Protein AF-A0A2N2HVJ1-F1 (afdb_monomer)

pLDDT: mean 75.65, std 15.2, range [42.88, 93.31]

Secondary structure (DSSP, 8-state):
--HHHHHHHHHHTSS------PPP---TT--HHHHHHHHHHHHHHHHHHHHHH--SPPPSSHHHHHHHHHHHHHHHHHHHHHHHHHHHHTT--

Radius of gyration: 17.85 Å; Cα contacts (8 Å, |Δi|>4): 51; chains: 1; bounding box: 31×42×45 Å

Foldseek 3Di:
DDPVVVVVVVVVVPPPCPPLDADQWDAPPDDPVNSVVQLVVLLVVLVVQLVVQLPDDFDPDPVSVVVSVVSSVVSSVVSNVSSVVSVVVVVID

Solvent-accessible surface area (backbone atoms only — not comparable to full-atom values): 5491 Å² total; per-residue (Å²): 136,69,73,70,65,58,56,59,60,58,58,67,72,70,78,75,76,80,71,81,77,72,82,90,66,49,42,92,93,60,50,73,66,54,53,51,51,54,51,48,54,30,48,53,52,19,50,51,52,27,52,65,65,57,81,66,82,72,50,90,52,75,70,33,46,54,52,42,50,52,53,53,47,53,32,46,52,55,20,42,51,47,28,51,50,53,38,40,78,74,60,30,89

Structure (mmC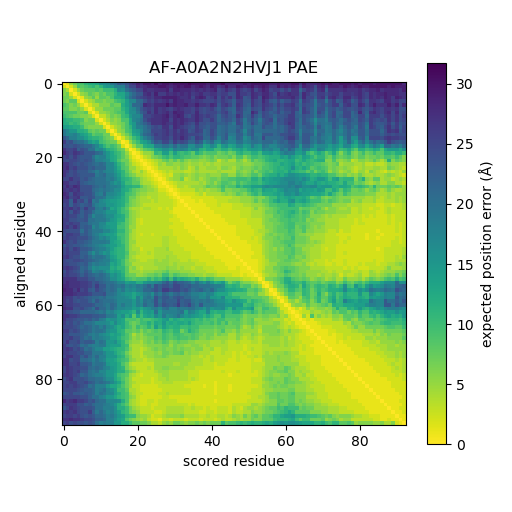IF, N/CA/C/O backbone):
data_AF-A0A2N2HVJ1-F1
#
_entry.id   AF-A0A2N2HVJ1-F1
#
loop_
_atom_site.group_PDB
_atom_site.id
_atom_site.type_symbol
_atom_site.label_atom_id
_atom_site.label_alt_id
_atom_site.label_comp_id
_atom_site.label_asym_id
_atom_site.label_entity_id
_atom_site.label_seq_id
_atom_site.pdbx_PDB_ins_code
_atom_site.Cartn_x
_atom_site.Cartn_y
_atom_site.Cartn_z
_atom_site.occupancy
_atom_site.B_iso_or_equiv
_atom_site.auth_seq_id
_atom_site.auth_comp_id
_atom_site.auth_asym_id
_atom_site.auth_atom_id
_atom_site.pdbx_PDB_model_num
ATOM 1 N N . MET A 1 1 ? 6.157 36.413 -28.128 1.00 48.50 1 MET A N 1
ATOM 2 C CA . MET A 1 1 ? 5.989 35.353 -27.106 1.00 48.50 1 MET A CA 1
ATOM 3 C C . MET A 1 1 ? 4.792 34.499 -27.505 1.00 48.50 1 MET A C 1
ATOM 5 O O . MET A 1 1 ? 3.655 34.926 -27.354 1.00 48.50 1 MET A O 1
ATOM 9 N N . ASN A 1 2 ? 5.057 33.361 -28.152 1.00 42.88 2 ASN A N 1
ATOM 10 C CA . ASN A 1 2 ? 4.054 32.540 -28.835 1.00 42.88 2 ASN A CA 1
ATOM 11 C C . ASN A 1 2 ? 3.212 31.731 -27.839 1.00 42.88 2 ASN A C 1
ATOM 13 O O . ASN A 1 2 ? 3.726 30.830 -27.180 1.00 42.88 2 ASN A O 1
ATOM 17 N N . LYS A 1 3 ? 1.900 32.007 -27.792 1.00 52.50 3 LYS A N 1
ATOM 18 C CA . LYS A 1 3 ? 0.897 31.286 -26.977 1.00 52.5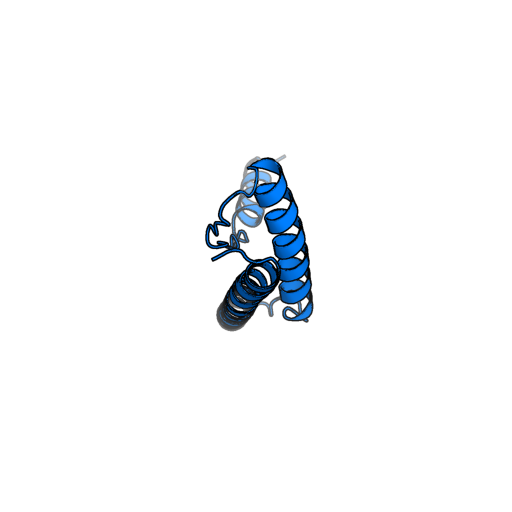0 3 LYS A CA 1
ATOM 19 C C . LYS A 1 3 ? 0.865 29.766 -27.236 1.00 52.50 3 LYS A C 1
ATOM 21 O O . LYS A 1 3 ? 0.446 29.009 -26.370 1.00 52.50 3 LYS A O 1
ATOM 26 N N . ILE A 1 4 ? 1.363 29.322 -28.391 1.00 57.09 4 ILE A N 1
ATOM 27 C CA . ILE A 1 4 ? 1.422 27.910 -28.804 1.00 57.09 4 ILE A CA 1
ATOM 28 C C . ILE A 1 4 ? 2.416 27.102 -27.945 1.00 57.09 4 ILE A C 1
ATOM 30 O O . ILE A 1 4 ? 2.156 25.942 -27.642 1.00 57.09 4 ILE A O 1
ATOM 34 N N . GLY A 1 5 ? 3.515 27.715 -27.484 1.00 47.47 5 GLY A N 1
ATOM 35 C CA . GLY A 1 5 ? 4.529 27.016 -26.680 1.00 47.47 5 GLY A CA 1
ATOM 36 C C . GLY A 1 5 ? 4.058 26.663 -25.265 1.00 47.47 5 GLY A C 1
ATOM 37 O O . GLY A 1 5 ? 4.433 25.625 -24.733 1.00 47.47 5 GLY A O 1
ATOM 38 N N . ILE A 1 6 ? 3.187 27.487 -24.673 1.00 58.06 6 ILE A N 1
ATOM 39 C CA . ILE A 1 6 ? 2.648 27.263 -23.320 1.00 58.06 6 ILE A CA 1
ATOM 40 C C . ILE A 1 6 ? 1.608 26.132 -23.329 1.00 58.06 6 ILE A C 1
ATOM 42 O O . ILE A 1 6 ? 1.562 25.334 -22.396 1.00 58.06 6 ILE A O 1
ATOM 46 N N . LEU A 1 7 ? 0.822 26.011 -24.407 1.00 49.97 7 LEU A N 1
ATOM 47 C CA . LEU A 1 7 ? -0.221 24.988 -24.520 1.00 49.97 7 LEU A CA 1
ATOM 48 C C . LEU A 1 7 ? 0.354 23.558 -24.545 1.00 49.97 7 LEU A C 1
ATOM 50 O O . LEU A 1 7 ? -0.234 22.647 -23.969 1.00 49.97 7 LEU A O 1
ATOM 54 N N . ILE A 1 8 ? 1.523 23.373 -25.168 1.00 55.03 8 ILE A N 1
ATOM 55 C CA . ILE A 1 8 ? 2.198 22.067 -25.263 1.00 55.03 8 ILE A CA 1
ATOM 56 C C . ILE A 1 8 ? 2.808 21.660 -23.912 1.00 55.03 8 ILE A C 1
ATOM 58 O O . ILE A 1 8 ? 2.739 20.493 -23.533 1.00 55.03 8 ILE A O 1
ATOM 62 N N . ILE A 1 9 ? 3.346 22.618 -23.147 1.00 55.06 9 ILE A N 1
ATOM 63 C CA . ILE A 1 9 ? 3.903 22.358 -21.809 1.00 55.06 9 ILE A CA 1
ATOM 64 C C . ILE A 1 9 ? 2.789 21.973 -20.820 1.00 55.06 9 ILE A C 1
ATOM 66 O O . ILE A 1 9 ? 2.982 21.085 -19.992 1.00 55.06 9 ILE A O 1
ATOM 70 N N . MET A 1 10 ? 1.605 22.583 -20.932 1.00 52.28 10 MET A N 1
ATOM 71 C CA . MET A 1 10 ? 0.472 22.292 -20.045 1.00 52.28 10 MET A CA 1
ATOM 72 C C . MET A 1 10 ? -0.124 20.890 -20.267 1.00 52.28 10 MET A C 1
ATOM 74 O O . MET A 1 10 ? -0.543 20.253 -19.303 1.00 52.28 10 MET A O 1
ATOM 78 N N . LEU A 1 11 ? -0.109 20.381 -21.507 1.00 47.06 11 LEU A N 1
ATOM 79 C CA . LEU A 1 11 ? -0.639 19.051 -21.841 1.00 47.06 11 LEU A CA 1
ATOM 80 C C . LEU A 1 11 ? 0.220 17.896 -21.287 1.00 47.06 11 LEU A C 1
ATOM 82 O O . LEU A 1 11 ? -0.301 16.820 -21.006 1.00 47.06 11 LEU A O 1
ATOM 86 N N . LEU A 1 12 ? 1.528 18.111 -21.105 1.00 46.41 12 LEU A N 1
ATOM 87 C CA . LEU A 1 12 ? 2.461 17.091 -20.599 1.00 46.41 12 LEU A CA 1
ATOM 88 C C . LEU A 1 12 ? 2.311 16.817 -19.093 1.00 46.41 12 LEU A C 1
ATOM 90 O O . LEU A 1 12 ? 2.689 15.746 -18.623 1.00 46.41 12 LEU A O 1
ATOM 94 N N . LEU A 1 13 ? 1.725 17.749 -18.336 1.00 48.91 13 LEU A N 1
ATOM 95 C CA . LEU A 1 13 ? 1.456 17.586 -16.901 1.00 48.91 13 LEU A CA 1
ATOM 96 C C . LEU A 1 13 ? 0.201 16.750 -16.609 1.00 48.91 13 LEU A C 1
ATOM 98 O O . LEU A 1 13 ? 0.004 16.320 -15.475 1.00 48.91 13 LEU A O 1
ATOM 102 N N . THR A 1 14 ? -0.657 16.501 -17.604 1.00 47.25 14 THR A N 1
ATOM 103 C CA . THR A 1 14 ? -1.964 15.857 -17.385 1.00 47.25 14 THR A CA 1
ATOM 104 C C . THR A 1 14 ? -1.932 14.327 -17.511 1.00 47.25 14 THR A C 1
ATOM 106 O O . THR A 1 14 ? -2.903 13.662 -17.162 1.00 47.25 14 THR A O 1
ATOM 109 N N . SER A 1 15 ? -0.827 13.734 -17.974 1.00 43.62 15 SER A N 1
ATOM 110 C CA . SER A 1 15 ? -0.769 12.315 -18.371 1.00 43.62 15 SER A CA 1
ATOM 111 C C . SER A 1 15 ? -0.114 11.344 -17.375 1.00 43.62 15 SER A C 1
ATOM 113 O O .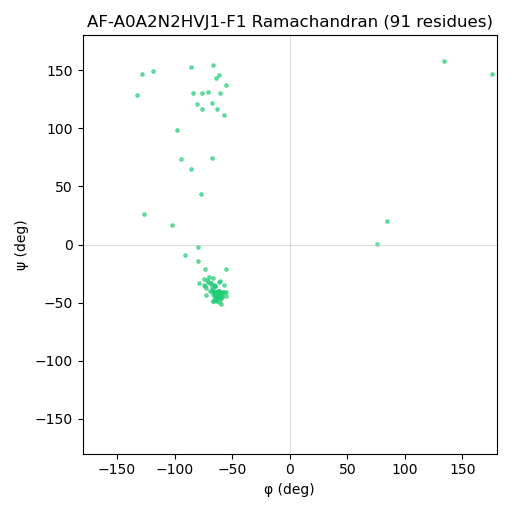 SER A 1 15 ? 0.197 10.220 -17.760 1.00 43.62 15 SER A O 1
ATOM 115 N N . CYS A 1 16 ? 0.057 11.706 -16.100 1.00 47.00 16 CYS A N 1
ATOM 116 C CA . CYS A 1 16 ? 0.698 10.816 -15.113 1.00 47.00 16 CYS A CA 1
ATOM 117 C C . CYS A 1 16 ? -0.116 10.576 -13.840 1.00 47.00 16 CYS A C 1
ATOM 119 O O . CYS A 1 16 ? 0.458 10.266 -12.800 1.00 47.00 16 CYS A O 1
ATOM 121 N N . ASN A 1 17 ? -1.443 10.681 -13.889 1.00 45.94 17 ASN A N 1
ATOM 122 C CA . ASN A 1 17 ? -2.253 10.299 -12.738 1.00 45.94 17 ASN A CA 1
ATOM 123 C C . ASN A 1 17 ? -2.723 8.848 -12.870 1.00 45.94 17 ASN A C 1
ATOM 125 O O . ASN A 1 17 ? -3.889 8.560 -13.133 1.00 45.94 17 ASN A O 1
ATOM 129 N N . SER A 1 18 ? -1.786 7.916 -12.671 1.00 52.19 18 SER A N 1
ATOM 130 C CA . SER A 1 18 ? -2.126 6.561 -12.228 1.00 52.19 18 SER A CA 1
ATOM 131 C C . SER A 1 18 ? -2.657 6.670 -10.798 1.00 52.19 18 SER A C 1
ATOM 133 O O . SER A 1 18 ? -1.933 6.396 -9.837 1.00 52.19 18 SER A O 1
ATOM 135 N N . TYR A 1 19 ? -3.890 7.167 -10.663 1.00 57.06 19 TYR A N 1
ATOM 136 C CA . TYR A 1 19 ? -4.573 7.315 -9.386 1.00 57.06 19 TYR A CA 1
ATOM 137 C C . TYR A 1 19 ? -4.632 5.942 -8.716 1.00 57.06 19 TYR A C 1
ATOM 139 O O . TYR A 1 19 ? -5.305 5.028 -9.195 1.00 57.06 19 TYR A O 1
ATOM 147 N N . MET A 1 20 ? -3.895 5.788 -7.614 1.00 64.62 20 MET A N 1
ATOM 148 C CA . MET A 1 20 ? -4.006 4.601 -6.771 1.00 64.62 20 MET A CA 1
ATOM 149 C C . MET A 1 20 ? -5.422 4.569 -6.210 1.00 64.62 20 MET A C 1
ATOM 151 O O . MET A 1 20 ? -5.848 5.489 -5.506 1.00 64.62 20 MET A O 1
ATOM 155 N N . THR A 1 21 ? -6.163 3.533 -6.584 1.00 72.50 21 THR A N 1
ATOM 156 C CA . THR A 1 21 ? -7.546 3.343 -6.160 1.00 72.50 21 THR A CA 1
ATOM 157 C C . THR A 1 21 ? -7.534 2.374 -4.993 1.00 72.50 21 THR A C 1
ATOM 159 O O . THR A 1 21 ? -7.437 1.167 -5.175 1.00 72.50 21 THR A O 1
ATOM 162 N N . TYR A 1 22 ? -7.592 2.927 -3.787 1.00 76.69 22 TYR A N 1
ATOM 163 C CA . TYR A 1 22 ? -7.621 2.136 -2.565 1.00 76.69 22 TYR A CA 1
ATOM 164 C C . TYR A 1 22 ? -9.059 1.699 -2.262 1.00 76.69 22 TYR A C 1
ATOM 166 O O . TYR A 1 22 ? -9.945 2.564 -2.258 1.00 76.69 22 TYR A O 1
ATOM 174 N N . PRO A 1 23 ? -9.310 0.409 -1.986 1.00 78.50 23 PRO A N 1
ATOM 175 C CA . PRO A 1 23 ? -10.632 -0.053 -1.584 1.00 78.50 23 PRO A CA 1
ATOM 176 C C . PRO A 1 23 ? -11.066 0.617 -0.273 1.00 78.50 23 PRO A C 1
ATOM 178 O O . PRO A 1 23 ? -10.251 0.919 0.599 1.00 78.50 23 PRO A O 1
ATOM 181 N N . VAL A 1 24 ? -12.366 0.881 -0.136 1.00 79.94 24 VAL A N 1
ATOM 182 C CA . VAL A 1 24 ? -12.932 1.406 1.112 1.00 79.94 24 VAL A CA 1
ATOM 183 C C . VAL A 1 24 ? -13.125 0.240 2.068 1.00 79.94 24 VAL A C 1
ATOM 185 O O . VAL A 1 24 ? -13.872 -0.676 1.748 1.00 79.94 24 VAL A O 1
ATOM 188 N N . MET A 1 25 ? -12.488 0.301 3.237 1.00 83.56 25 MET A N 1
ATOM 189 C CA . MET A 1 25 ? -12.596 -0.741 4.260 1.00 83.56 25 MET A CA 1
ATOM 190 C C . MET A 1 25 ? -13.178 -0.199 5.560 1.00 83.56 25 MET A C 1
ATOM 192 O O . MET A 1 25 ? -13.039 0.989 5.888 1.00 83.56 25 MET A O 1
ATOM 196 N N . VAL A 1 26 ? -13.879 -1.069 6.280 1.00 82.88 26 VAL A N 1
ATOM 197 C CA . VAL A 1 26 ? -14.699 -0.715 7.440 1.00 82.88 26 VAL A CA 1
ATOM 198 C C . VAL A 1 26 ? -14.355 -1.586 8.639 1.00 82.88 26 VAL A C 1
ATOM 200 O O . VAL A 1 26 ? -13.980 -2.744 8.517 1.00 82.88 26 VAL A O 1
ATOM 203 N N . LYS A 1 27 ? -14.458 -0.997 9.827 1.00 87.06 27 LYS A N 1
ATOM 204 C CA . LYS A 1 27 ? -14.253 -1.670 11.106 1.00 87.06 27 LYS A CA 1
ATOM 205 C C . LYS A 1 27 ? -15.411 -1.300 12.014 1.00 87.06 27 LYS A C 1
ATOM 207 O O . LYS A 1 27 ? -15.700 -0.112 12.176 1.00 87.06 27 LYS A O 1
ATOM 212 N N . ASP A 1 28 ? -16.054 -2.302 12.600 1.00 83.75 28 ASP A N 1
ATOM 213 C CA . ASP A 1 28 ? -17.158 -2.081 13.528 1.00 83.75 28 ASP A CA 1
ATOM 214 C C . ASP A 1 28 ? -16.688 -1.267 14.740 1.00 83.75 28 ASP A C 1
ATOM 216 O O . ASP A 1 28 ? -15.654 -1.552 15.347 1.00 83.75 28 ASP A O 1
ATOM 220 N N . GLY A 1 29 ? -17.435 -0.210 15.066 1.00 81.75 29 GLY A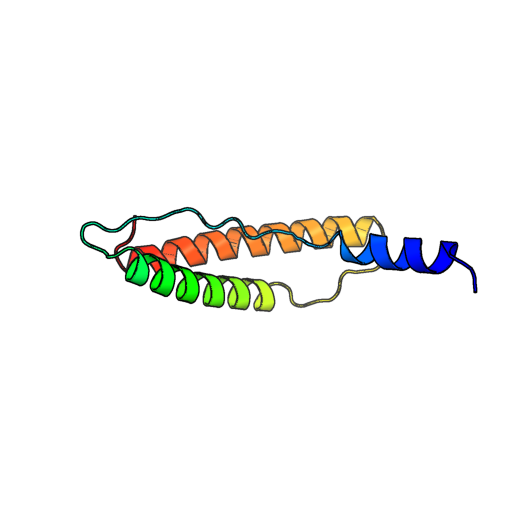 N 1
ATOM 221 C CA . GLY A 1 29 ? -17.126 0.689 16.181 1.00 81.75 29 GLY A CA 1
ATOM 222 C C . GLY A 1 29 ? -15.976 1.678 15.942 1.00 81.75 29 GLY A C 1
ATOM 223 O O . GLY A 1 29 ? -15.680 2.469 16.836 1.00 81.75 29 GLY A O 1
ATOM 224 N N . ALA A 1 30 ? -15.339 1.690 14.765 1.00 83.88 30 ALA A N 1
ATOM 225 C CA . ALA A 1 30 ? -14.334 2.701 14.438 1.00 83.88 30 ALA A CA 1
ATOM 226 C C . ALA A 1 30 ? -14.993 4.043 14.086 1.00 83.88 30 ALA A C 1
ATOM 228 O O . ALA A 1 30 ? -15.889 4.117 13.241 1.00 83.88 30 ALA A O 1
ATOM 229 N N . SER A 1 31 ? -14.515 5.128 14.698 1.00 88.69 31 SER A N 1
ATOM 230 C CA . SER A 1 31 ? -14.945 6.475 14.312 1.00 88.69 31 SER A CA 1
ATOM 231 C C . SER A 1 31 ? -14.476 6.819 12.895 1.00 88.69 31 SER A C 1
ATOM 233 O O . SER A 1 31 ? -13.446 6.336 12.414 1.00 88.69 31 SER A O 1
ATOM 235 N N . GLU A 1 32 ? -15.195 7.720 12.223 1.00 86.00 32 GLU A N 1
ATOM 236 C CA . GLU A 1 32 ? -14.825 8.160 10.874 1.00 86.00 32 GLU A CA 1
ATOM 237 C C . GLU A 1 32 ? -13.402 8.744 10.826 1.00 86.00 32 GLU A C 1
ATOM 239 O O . GLU A 1 32 ? -12.669 8.544 9.853 1.00 86.00 32 GLU A O 1
ATOM 244 N N . GLN A 1 33 ? -12.991 9.432 11.891 1.00 85.75 33 GLN A N 1
ATOM 245 C CA . GLN A 1 33 ? -11.682 10.068 11.985 1.00 85.75 33 GLN A CA 1
ATOM 246 C C . GLN A 1 33 ? -10.552 9.051 12.198 1.00 85.75 33 GLN A C 1
ATOM 248 O O . GLN A 1 33 ? -9.487 9.203 11.596 1.00 85.75 33 GLN A O 1
ATOM 253 N N . GLN A 1 34 ? -10.796 7.976 12.957 1.00 86.75 34 GLN A N 1
ATOM 254 C CA . GLN A 1 34 ? -9.862 6.848 13.071 1.00 86.75 34 GLN A CA 1
ATOM 255 C C . GLN A 1 34 ? -9.703 6.140 11.728 1.00 86.75 34 GLN A C 1
ATOM 257 O O . GLN A 1 34 ? -8.580 6.003 11.253 1.00 86.75 34 GLN A O 1
ATOM 262 N N . ARG A 1 35 ? -10.813 5.826 11.044 1.00 86.69 35 ARG A N 1
ATOM 263 C CA . ARG A 1 35 ? -10.776 5.216 9.707 1.00 86.69 35 ARG A CA 1
ATOM 264 C C . ARG A 1 35 ? -9.967 6.055 8.721 1.00 86.69 35 ARG A C 1
ATOM 266 O O . ARG A 1 35 ? -9.164 5.513 7.971 1.00 86.69 35 ARG A O 1
ATOM 273 N N . LYS A 1 36 ? -10.161 7.380 8.711 1.00 87.62 36 LYS A N 1
ATOM 274 C CA . LYS A 1 36 ? -9.400 8.290 7.838 1.00 87.62 36 LYS A CA 1
ATOM 275 C C . LYS A 1 36 ? -7.915 8.319 8.193 1.00 87.62 36 LYS A C 1
ATOM 277 O O . LYS A 1 36 ? -7.093 8.309 7.284 1.00 87.62 36 LYS A O 1
ATOM 282 N N . THR A 1 37 ? -7.581 8.339 9.481 1.00 90.62 37 THR A N 1
ATOM 283 C CA . THR A 1 37 ? -6.189 8.370 9.955 1.00 90.62 37 THR A CA 1
ATOM 284 C C . THR A 1 37 ? -5.459 7.073 9.621 1.00 90.62 37 THR A C 1
ATOM 286 O O . THR A 1 37 ? -4.384 7.113 9.027 1.00 90.62 37 THR A O 1
ATOM 289 N N . ASP A 1 38 ? -6.073 5.928 9.920 1.00 90.44 38 ASP A N 1
ATOM 290 C CA . ASP A 1 38 ? -5.520 4.605 9.629 1.00 90.44 38 ASP A CA 1
ATOM 291 C C . ASP A 1 38 ? -5.370 4.394 8.121 1.00 90.44 38 ASP A C 1
ATOM 293 O O . ASP A 1 38 ? -4.297 4.023 7.643 1.00 90.44 38 ASP A O 1
ATOM 297 N N . ALA A 1 39 ? -6.409 4.740 7.352 1.00 88.12 39 ALA A N 1
ATOM 298 C CA . ALA A 1 39 ? -6.351 4.675 5.901 1.00 88.12 39 ALA A CA 1
ATOM 299 C C . ALA A 1 39 ? -5.265 5.594 5.336 1.00 88.12 39 ALA A C 1
ATOM 301 O O . ALA A 1 39 ? -4.581 5.202 4.399 1.00 88.12 39 ALA A O 1
ATOM 302 N N . LEU A 1 40 ? -5.080 6.801 5.878 1.00 90.25 40 LEU A N 1
ATOM 303 C CA . LEU A 1 40 ? -4.021 7.705 5.431 1.00 90.25 40 LEU A CA 1
ATOM 304 C C . LEU A 1 40 ? -2.634 7.114 5.706 1.00 90.25 40 LEU A C 1
ATOM 306 O O . LEU A 1 40 ? -1.790 7.132 4.813 1.00 90.25 40 LEU A O 1
ATOM 310 N N . GLN A 1 41 ? -2.413 6.542 6.892 1.00 92.25 41 GLN A N 1
ATOM 311 C CA . GLN A 1 41 ? -1.146 5.896 7.237 1.00 92.25 41 GLN A CA 1
ATOM 312 C C . GLN A 1 41 ? -0.836 4.715 6.307 1.00 92.25 41 GLN A C 1
ATOM 314 O O . GLN A 1 41 ? 0.247 4.674 5.724 1.00 92.25 41 GLN A O 1
ATOM 319 N N . CYS A 1 42 ? -1.794 3.807 6.093 1.00 91.12 42 CYS A N 1
ATOM 320 C CA . CYS A 1 42 ? -1.602 2.677 5.181 1.00 91.12 42 CYS A CA 1
ATOM 321 C C . CYS A 1 42 ? -1.414 3.136 3.723 1.00 91.12 42 CYS A C 1
ATOM 323 O O . CYS A 1 42 ? -0.599 2.569 3.001 1.00 91.12 42 CYS A O 1
ATOM 325 N N . LYS A 1 43 ? -2.098 4.202 3.280 1.00 89.62 43 LYS A N 1
ATOM 326 C CA . LYS A 1 43 ? -1.895 4.791 1.941 1.00 89.62 43 LYS A CA 1
ATOM 327 C C . LYS A 1 43 ? -0.495 5.365 1.763 1.00 89.62 43 LYS A C 1
ATOM 329 O O . LYS A 1 43 ? 0.094 5.199 0.701 1.00 89.62 43 LYS A O 1
ATOM 334 N N . MET A 1 44 ? 0.041 6.042 2.779 1.00 90.00 44 MET A N 1
ATOM 335 C CA . MET A 1 44 ? 1.406 6.571 2.727 1.00 90.00 44 MET A CA 1
ATOM 336 C C . MET A 1 44 ? 2.433 5.442 2.609 1.00 90.00 44 MET A C 1
ATOM 338 O O . MET A 1 44 ? 3.349 5.541 1.798 1.00 90.00 44 MET A O 1
ATOM 342 N N . GLN A 1 45 ? 2.252 4.352 3.358 1.00 90.25 45 GLN A N 1
ATOM 343 C CA . GLN A 1 45 ? 3.131 3.184 3.274 1.00 90.25 45 GLN A CA 1
ATOM 344 C C . GLN A 1 45 ? 3.015 2.465 1.923 1.00 90.25 45 GLN A C 1
ATOM 346 O O . GLN A 1 45 ? 4.031 2.133 1.321 1.00 90.25 45 GLN A O 1
ATOM 351 N N . ALA A 1 46 ? 1.799 2.299 1.398 1.00 87.94 46 ALA A N 1
ATOM 352 C CA . ALA A 1 46 ? 1.573 1.735 0.069 1.00 87.94 46 ALA A CA 1
ATOM 353 C C . ALA A 1 46 ? 2.203 2.592 -1.046 1.00 87.94 46 ALA A C 1
ATOM 355 O O . ALA A 1 46 ? 2.797 2.065 -1.988 1.00 87.94 46 ALA A O 1
ATOM 356 N N . ALA A 1 47 ? 2.122 3.922 -0.937 1.00 86.00 47 ALA A N 1
ATOM 357 C CA . ALA A 1 47 ? 2.764 4.836 -1.877 1.00 86.00 47 ALA A CA 1
ATOM 358 C C . ALA A 1 47 ? 4.300 4.754 -1.809 1.00 86.00 47 ALA A C 1
ATOM 360 O O . ALA A 1 47 ? 4.954 4.740 -2.853 1.00 86.00 47 ALA A O 1
ATOM 361 N N . ASP A 1 48 ? 4.874 4.652 -0.606 1.00 87.75 48 ASP A N 1
ATOM 362 C CA . ASP A 1 48 ? 6.314 4.439 -0.412 1.00 87.75 48 ASP A CA 1
ATOM 363 C C . ASP A 1 48 ? 6.769 3.090 -0.997 1.00 87.75 48 ASP A C 1
ATOM 365 O O . ASP A 1 48 ? 7.761 3.025 -1.725 1.00 87.75 48 ASP A O 1
ATOM 369 N N . PHE A 1 49 ? 5.990 2.027 -0.778 1.00 87.25 49 PHE A N 1
ATOM 370 C CA . PHE A 1 49 ? 6.224 0.704 -1.358 1.00 87.25 49 PHE A CA 1
ATOM 371 C C . PHE A 1 49 ? 6.201 0.732 -2.893 1.00 87.25 49 PHE A C 1
ATOM 373 O O . PHE A 1 49 ? 7.127 0.236 -3.540 1.00 87.25 49 PHE A O 1
ATOM 380 N N . LYS A 1 50 ? 5.203 1.395 -3.493 1.00 84.38 50 LYS A N 1
ATOM 381 C CA . LYS A 1 50 ? 5.140 1.611 -4.947 1.00 84.38 50 LYS A CA 1
ATOM 382 C C . LYS A 1 50 ? 6.357 2.378 -5.461 1.00 84.38 50 LYS A C 1
ATOM 384 O O . LYS A 1 50 ? 6.929 1.993 -6.477 1.00 84.38 50 LYS A O 1
ATOM 389 N N . SER A 1 51 ? 6.753 3.450 -4.773 1.00 82.12 51 SER A N 1
ATOM 390 C CA . SER A 1 51 ? 7.921 4.261 -5.143 1.00 82.12 51 SER A CA 1
ATOM 391 C C . SER A 1 51 ? 9.204 3.423 -5.157 1.00 82.12 51 SER A C 1
ATOM 393 O O . SER A 1 51 ? 9.980 3.493 -6.106 1.00 82.12 51 SER A O 1
ATOM 395 N N . LYS A 1 52 ? 9.382 2.549 -4.158 1.00 83.38 52 LYS A N 1
ATOM 396 C CA . LYS A 1 52 ? 10.520 1.620 -4.078 1.00 83.38 52 LYS A CA 1
ATOM 397 C C . LYS A 1 52 ? 10.524 0.565 -5.184 1.00 83.38 52 LYS A C 1
ATOM 399 O O . LYS A 1 52 ? 11.597 0.191 -5.647 1.00 83.38 52 LYS A O 1
ATOM 404 N N . MET A 1 53 ? 9.355 0.094 -5.622 1.00 78.50 53 MET A N 1
ATOM 405 C CA . MET A 1 53 ? 9.258 -0.842 -6.751 1.00 78.50 53 MET A CA 1
ATOM 406 C C . MET A 1 53 ? 9.548 -0.180 -8.100 1.00 78.50 53 MET A C 1
ATOM 408 O O . MET A 1 53 ? 10.080 -0.823 -9.004 1.00 78.50 53 MET A O 1
ATOM 412 N N . LEU A 1 54 ? 9.238 1.108 -8.244 1.00 76.94 54 LEU A N 1
ATOM 413 C CA . LEU A 1 54 ? 9.491 1.873 -9.462 1.00 76.94 54 LEU A CA 1
ATOM 414 C C . LEU A 1 54 ? 10.918 2.433 -9.462 1.00 76.94 54 LEU A C 1
ATOM 416 O O . LEU A 1 54 ? 11.152 3.636 -9.435 1.00 76.94 54 LEU A O 1
ATOM 420 N N . GLY A 1 55 ? 11.891 1.523 -9.506 1.00 63.12 55 GLY A N 1
ATOM 421 C CA . GLY A 1 55 ? 13.327 1.813 -9.492 1.00 63.12 55 GLY A CA 1
ATOM 422 C C . GLY A 1 55 ? 13.905 2.314 -10.821 1.00 63.12 55 GLY A C 1
ATOM 423 O O . GLY A 1 55 ? 14.971 1.853 -11.225 1.00 63.12 55 GLY A O 1
ATOM 424 N N . GLY A 1 56 ? 13.237 3.231 -11.530 1.00 62.75 56 GLY A N 1
ATOM 425 C CA . GLY A 1 56 ? 13.813 3.805 -12.748 1.00 62.75 56 GLY A CA 1
ATOM 426 C C . GLY A 1 56 ? 12.921 4.771 -13.523 1.00 62.75 56 GLY A C 1
ATOM 427 O O . GLY A 1 56 ? 11.701 4.615 -13.595 1.00 62.75 56 GLY A O 1
ATOM 428 N N . SER A 1 57 ? 13.563 5.761 -14.148 1.00 60.09 57 SER A N 1
ATOM 429 C CA . SER A 1 57 ? 12.928 6.660 -15.113 1.00 60.09 57 SER A CA 1
ATOM 430 C C . SER A 1 57 ? 12.461 5.886 -16.353 1.00 60.09 57 SER A C 1
ATOM 432 O O . SER A 1 57 ? 13.163 4.973 -16.798 1.00 60.09 57 SER A O 1
ATOM 434 N N . PRO A 1 58 ? 11.311 6.249 -16.951 1.00 62.22 58 PRO A N 1
ATOM 435 C CA . PRO A 1 58 ? 10.822 5.609 -18.165 1.00 62.22 58 PRO A CA 1
ATOM 436 C C . PRO A 1 58 ? 11.870 5.664 -19.279 1.00 62.22 58 PRO A C 1
ATOM 438 O O . PRO A 1 58 ? 12.499 6.696 -19.519 1.00 62.22 58 PRO A O 1
ATOM 441 N N . SER A 1 59 ? 12.036 4.551 -19.993 1.00 64.44 59 SER A N 1
ATOM 442 C CA . SER A 1 59 ? 12.842 4.533 -21.214 1.00 64.44 59 SER A CA 1
ATOM 443 C C . SER A 1 59 ? 12.112 5.297 -22.325 1.00 64.44 59 SER A C 1
ATOM 445 O O . SER A 1 59 ? 10.921 5.089 -22.567 1.00 64.44 59 SER A O 1
ATOM 447 N N . PHE A 1 60 ? 12.820 6.210 -22.997 1.00 58.44 60 PHE A N 1
ATOM 448 C CA . PHE A 1 60 ? 12.254 7.039 -24.063 1.00 58.44 60 PHE A CA 1
ATOM 449 C C . PHE A 1 60 ? 11.892 6.184 -25.294 1.00 58.44 60 PHE A C 1
ATOM 451 O O . PHE A 1 60 ? 12.749 5.518 -25.869 1.00 58.44 60 PHE A O 1
ATOM 458 N N . GLY A 1 61 ? 10.617 6.211 -25.704 1.00 69.75 61 GLY A N 1
ATOM 459 C CA . GLY A 1 61 ? 10.088 5.521 -26.893 1.00 69.75 61 GLY A CA 1
ATOM 460 C C . GLY A 1 61 ? 8.774 4.771 -26.629 1.00 69.75 61 GLY A C 1
ATOM 461 O O . GLY A 1 61 ? 8.4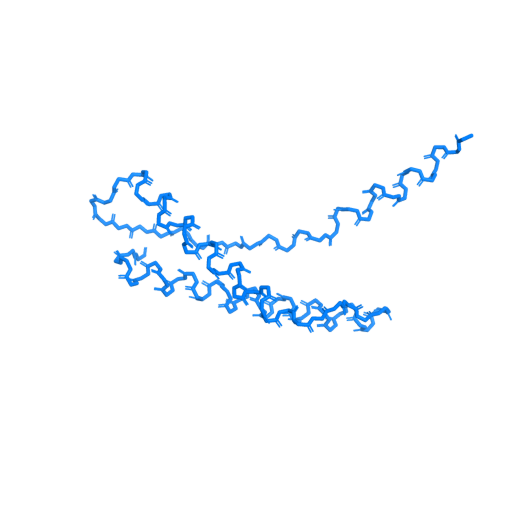69 4.430 -25.492 1.00 69.75 61 GLY A O 1
ATOM 462 N N . ALA A 1 62 ? 7.977 4.489 -27.669 1.00 69.94 62 ALA A N 1
ATOM 463 C CA . ALA A 1 62 ? 6.652 3.863 -27.516 1.00 69.94 62 ALA A CA 1
ATOM 464 C C . ALA A 1 62 ? 6.707 2.487 -26.821 1.00 69.94 62 ALA A C 1
ATOM 466 O O . ALA A 1 62 ? 5.906 2.202 -25.935 1.00 69.94 62 ALA A O 1
ATOM 467 N N . VAL A 1 63 ? 7.696 1.657 -27.169 1.00 70.38 63 VAL A N 1
ATOM 468 C CA . VAL A 1 63 ? 7.914 0.342 -26.538 1.00 70.38 63 VAL A CA 1
ATOM 469 C C . VAL A 1 63 ? 8.346 0.493 -25.073 1.00 70.38 63 VAL A C 1
ATOM 471 O O . VAL A 1 63 ? 7.848 -0.229 -24.207 1.00 70.38 63 VAL A O 1
ATOM 474 N N . GLY A 1 64 ? 9.212 1.470 -24.785 1.00 68.94 64 GLY A N 1
ATOM 475 C CA . GLY A 1 64 ? 9.662 1.799 -23.430 1.00 68.94 64 GLY A CA 1
ATOM 476 C C . GLY A 1 64 ? 8.527 2.293 -22.533 1.00 68.94 64 GLY A C 1
ATOM 477 O O . GLY A 1 64 ? 8.375 1.818 -21.411 1.00 68.94 64 GLY A O 1
ATOM 478 N N . MET A 1 65 ? 7.647 3.144 -23.069 1.00 73.00 65 MET A N 1
ATOM 479 C CA . MET A 1 65 ? 6.456 3.641 -22.376 1.00 73.00 65 MET A CA 1
ATOM 480 C C . MET A 1 65 ? 5.423 2.542 -22.101 1.00 73.00 65 MET A C 1
ATOM 482 O O . MET A 1 65 ? 4.820 2.527 -21.030 1.00 73.00 65 MET A O 1
ATOM 486 N N . ILE A 1 66 ? 5.220 1.594 -23.025 1.00 75.56 66 ILE A N 1
ATOM 487 C CA . ILE A 1 66 ? 4.302 0.461 -22.807 1.00 75.56 66 ILE A CA 1
ATOM 488 C C . ILE A 1 66 ? 4.824 -0.448 -21.691 1.00 75.56 66 ILE A C 1
ATOM 490 O O . ILE A 1 66 ? 4.052 -0.861 -20.824 1.00 75.56 66 ILE A O 1
ATOM 494 N N . ARG A 1 67 ? 6.127 -0.755 -21.693 1.00 74.69 67 ARG A N 1
ATOM 495 C CA . ARG A 1 67 ? 6.755 -1.568 -20.646 1.00 74.69 67 ARG A CA 1
ATOM 496 C C . ARG A 1 67 ? 6.716 -0.859 -19.292 1.00 74.69 67 ARG A C 1
ATOM 498 O O . ARG A 1 67 ? 6.247 -1.452 -18.327 1.00 74.69 67 ARG A O 1
ATOM 505 N N . HIS A 1 68 ? 7.079 0.421 -19.255 1.00 78.69 68 HIS A N 1
ATOM 506 C CA . HIS A 1 68 ? 6.995 1.236 -18.046 1.00 78.69 68 HIS A CA 1
ATOM 507 C C . HIS A 1 68 ? 5.559 1.311 -17.507 1.00 78.69 68 HIS A C 1
ATOM 509 O O . HIS A 1 68 ? 5.339 1.155 -16.314 1.00 78.69 68 HIS A O 1
ATOM 515 N N . LYS A 1 69 ? 4.545 1.450 -18.373 1.00 77.00 69 LYS A N 1
ATOM 516 C CA . LYS A 1 69 ? 3.135 1.422 -17.952 1.00 77.00 69 LYS A CA 1
ATOM 517 C C . LYS A 1 69 ? 2.742 0.086 -17.312 1.00 77.00 69 LYS A C 1
ATOM 519 O O . LYS A 1 69 ? 2.011 0.085 -16.327 1.00 77.00 69 LYS A O 1
ATOM 524 N N . LYS A 1 70 ? 3.223 -1.045 -17.842 1.00 80.56 70 LYS A N 1
ATOM 525 C CA . LYS A 1 70 ? 2.999 -2.367 -17.229 1.00 80.56 70 LYS A CA 1
ATOM 526 C C . LYS A 1 70 ? 3.666 -2.473 -15.856 1.00 80.56 70 LYS A C 1
ATOM 528 O O . LYS A 1 70 ? 3.031 -2.954 -14.927 1.00 80.56 70 LYS A O 1
ATOM 533 N N . GLU A 1 71 ? 4.898 -1.989 -15.723 1.00 80.81 71 GLU A N 1
ATOM 534 C CA . GLU A 1 71 ? 5.646 -1.970 -14.457 1.00 80.81 71 GLU A CA 1
ATOM 535 C C . GLU A 1 71 ? 4.961 -1.061 -13.414 1.00 80.81 71 GLU A C 1
ATOM 537 O O . GLU A 1 71 ? 4.778 -1.461 -12.268 1.00 80.81 71 GLU A O 1
ATOM 542 N N . VAL A 1 72 ? 4.472 0.114 -13.827 1.00 80.75 72 VAL A N 1
ATOM 543 C CA . VAL A 1 72 ? 3.680 1.031 -12.985 1.00 80.75 72 VAL A CA 1
ATOM 544 C C . VAL A 1 72 ? 2.365 0.406 -12.539 1.00 80.75 72 VAL A C 1
ATOM 546 O O . VAL A 1 72 ? 1.977 0.589 -11.384 1.00 80.75 72 VAL A O 1
ATOM 549 N N . ASN A 1 73 ? 1.677 -0.321 -13.419 1.00 83.25 73 ASN A N 1
ATOM 550 C CA . ASN A 1 73 ? 0.442 -1.011 -13.061 1.00 83.25 73 ASN A CA 1
ATOM 551 C C . ASN A 1 73 ? 0.715 -2.143 -12.065 1.00 83.25 73 ASN A C 1
ATO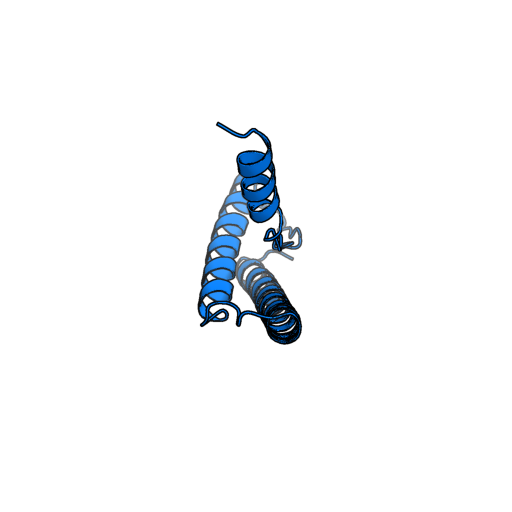M 553 O O . ASN A 1 73 ? 0.102 -2.148 -11.007 1.00 83.25 73 ASN A O 1
ATOM 557 N N . ALA A 1 74 ? 1.704 -3.003 -12.323 1.00 84.62 74 ALA A N 1
ATOM 558 C CA . ALA A 1 74 ? 2.075 -4.079 -11.402 1.00 84.62 74 ALA A CA 1
ATOM 559 C C . ALA A 1 74 ? 2.488 -3.545 -10.017 1.00 84.62 74 ALA A C 1
ATOM 561 O O . ALA A 1 74 ? 2.042 -4.056 -8.994 1.00 84.62 74 ALA A O 1
ATOM 562 N N . ALA A 1 75 ? 3.273 -2.462 -9.972 1.00 83.69 75 ALA A N 1
ATOM 563 C CA . ALA A 1 75 ? 3.632 -1.804 -8.716 1.00 83.69 75 ALA A CA 1
ATOM 564 C C . ALA A 1 75 ? 2.426 -1.142 -8.022 1.00 83.69 75 ALA A C 1
ATOM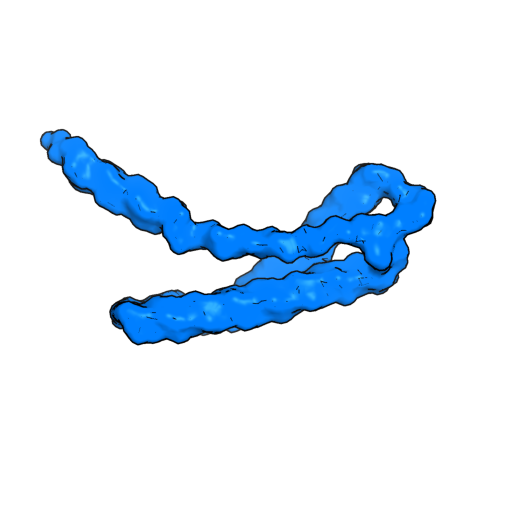 566 O O . ALA A 1 75 ? 2.409 -1.006 -6.802 1.00 83.69 75 ALA A O 1
ATOM 567 N N . THR A 1 76 ? 1.422 -0.705 -8.788 1.00 84.12 76 THR A N 1
ATOM 568 C CA . THR A 1 76 ? 0.171 -0.162 -8.243 1.00 84.12 76 THR A CA 1
ATOM 569 C C . THR A 1 76 ? -0.694 -1.265 -7.645 1.00 84.12 76 THR A C 1
ATOM 571 O O . THR A 1 76 ? -1.204 -1.079 -6.546 1.00 84.12 76 THR A O 1
ATOM 574 N N . ASP A 1 77 ? -0.813 -2.406 -8.321 1.00 87.25 77 ASP A N 1
ATOM 575 C CA . ASP A 1 77 ? -1.590 -3.554 -7.848 1.00 87.25 77 ASP A CA 1
ATOM 576 C C . ASP A 1 77 ? -0.985 -4.122 -6.559 1.00 87.25 77 ASP A C 1
ATOM 578 O O . ASP A 1 77 ? -1.674 -4.215 -5.546 1.00 87.25 77 ASP A O 1
ATOM 582 N N . ALA A 1 78 ? 0.332 -4.344 -6.538 1.00 87.19 78 ALA A N 1
ATOM 583 C CA . ALA A 1 78 ? 1.043 -4.800 -5.344 1.00 87.19 78 ALA A CA 1
ATOM 584 C C . ALA A 1 78 ? 0.953 -3.796 -4.173 1.00 87.19 78 ALA A C 1
ATOM 586 O O . ALA A 1 78 ? 0.888 -4.184 -3.008 1.00 87.19 78 ALA A O 1
ATOM 587 N N . ALA A 1 79 ? 0.896 -2.491 -4.450 1.00 86.56 79 ALA A N 1
ATOM 588 C CA . ALA A 1 79 ? 0.678 -1.489 -3.410 1.00 86.56 79 ALA A CA 1
ATOM 589 C C . ALA A 1 79 ? -0.774 -1.434 -2.902 1.00 86.56 79 ALA A C 1
ATOM 591 O O . ALA A 1 79 ? -1.001 -1.108 -1.736 1.00 86.56 79 ALA A O 1
ATOM 592 N N . ASN A 1 80 ? -1.761 -1.763 -3.739 1.00 87.75 80 ASN A N 1
ATOM 593 C CA . ASN A 1 80 ? -3.149 -1.901 -3.300 1.00 87.75 80 ASN A CA 1
ATOM 594 C C . ASN A 1 80 ? -3.323 -3.133 -2.400 1.00 87.75 80 ASN A C 1
ATOM 596 O O . ASN A 1 80 ? -4.008 -3.040 -1.383 1.00 87.75 80 ASN A O 1
ATOM 600 N N . GLU A 1 81 ? -2.672 -4.251 -2.731 1.00 90.06 81 GLU A N 1
ATOM 601 C CA . GLU A 1 81 ? -2.629 -5.444 -1.874 1.00 90.06 81 GLU A CA 1
ATOM 602 C C . GLU A 1 81 ? -1.990 -5.129 -0.517 1.00 90.06 81 GLU A C 1
ATOM 604 O O . GLU A 1 81 ? -2.593 -5.398 0.521 1.00 90.06 81 GLU A O 1
ATOM 609 N N . PHE A 1 82 ? -0.846 -4.437 -0.519 1.00 90.56 82 PHE A N 1
ATOM 610 C CA . PHE A 1 82 ? -0.191 -3.977 0.709 1.00 90.56 82 PHE A CA 1
ATOM 611 C C . PHE A 1 82 ? -1.105 -3.083 1.566 1.00 90.56 82 PHE A C 1
ATOM 613 O O . PHE A 1 82 ? -1.150 -3.202 2.790 1.00 90.56 82 PHE A O 1
ATOM 620 N N . TYR A 1 83 ? -1.864 -2.177 0.938 1.00 90.88 83 TYR A N 1
ATOM 621 C CA . TYR A 1 83 ? -2.836 -1.347 1.651 1.00 90.88 83 TYR A CA 1
ATOM 622 C C . TYR A 1 83 ? -3.922 -2.190 2.334 1.00 90.88 83 TYR A C 1
ATOM 624 O O . TYR A 1 83 ? -4.280 -1.909 3.482 1.00 90.88 83 TYR A O 1
ATOM 632 N N . VAL A 1 84 ? -4.445 -3.202 1.636 1.00 90.38 84 VAL A N 1
ATOM 633 C CA . VAL A 1 84 ? -5.463 -4.111 2.176 1.00 90.38 84 VAL A CA 1
ATOM 634 C C . VAL A 1 84 ? -4.908 -4.892 3.361 1.00 90.38 84 VAL A C 1
ATOM 636 O O . VAL A 1 84 ? -5.555 -4.949 4.402 1.00 90.38 84 VAL A O 1
ATOM 639 N N . GLU A 1 85 ? -3.692 -5.415 3.246 1.00 92.38 85 GLU A N 1
ATOM 640 C CA . GLU A 1 85 ? -3.008 -6.116 4.332 1.00 92.38 85 GLU A CA 1
ATOM 641 C C . GLU A 1 85 ? -2.808 -5.213 5.561 1.00 92.38 85 GLU A C 1
ATOM 643 O O . GLU A 1 85 ? -3.277 -5.549 6.647 1.00 92.38 85 GLU A O 1
ATOM 648 N N . CYS A 1 86 ? -2.250 -4.009 5.379 1.00 93.31 86 CYS A N 1
ATOM 649 C CA . CYS A 1 86 ? -2.035 -3.034 6.460 1.00 93.31 86 CYS A CA 1
ATOM 650 C C . CYS A 1 86 ? -3.325 -2.690 7.219 1.00 93.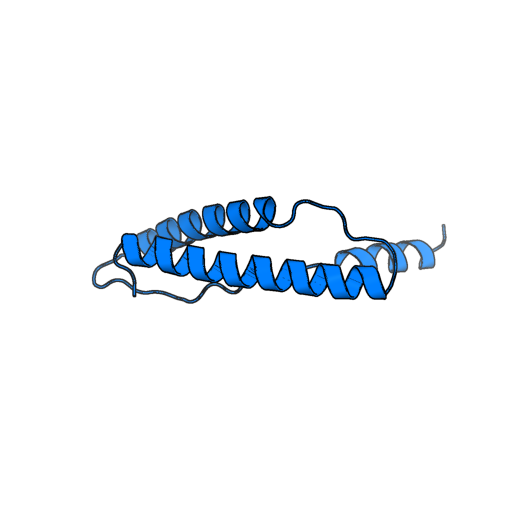31 86 CYS A C 1
ATOM 652 O O . CYS A 1 86 ? -3.349 -2.542 8.443 1.00 93.31 86 CYS A O 1
ATOM 654 N N . MET A 1 87 ? -4.428 -2.535 6.495 1.00 90.31 87 MET A N 1
ATOM 655 C CA . MET A 1 87 ? -5.717 -2.217 7.098 1.00 90.31 87 MET A CA 1
ATOM 656 C C . MET A 1 87 ? -6.389 -3.455 7.725 1.00 90.31 87 MET A C 1
ATOM 658 O O . MET A 1 87 ? -7.028 -3.316 8.771 1.00 90.31 87 MET A O 1
ATOM 662 N N . ASN A 1 88 ? -6.202 -4.655 7.162 1.00 91.81 88 ASN A N 1
ATOM 663 C CA . ASN A 1 88 ? -6.641 -5.922 7.762 1.00 91.81 88 ASN A CA 1
ATOM 664 C C . ASN A 1 88 ? -5.954 -6.174 9.111 1.00 91.81 88 ASN A C 1
ATOM 666 O O . ASN A 1 88 ? -6.626 -6.526 10.081 1.00 91.81 88 ASN A O 1
ATOM 670 N N . GLU A 1 89 ? -4.648 -5.913 9.219 1.00 91.00 89 GLU A N 1
ATOM 671 C CA . GLU A 1 89 ? -3.905 -5.994 10.487 1.00 91.00 89 GLU A CA 1
ATOM 672 C C . GLU A 1 89 ? -4.456 -5.031 11.551 1.00 91.00 89 GLU A C 1
ATOM 674 O O . GLU A 1 89 ? -4.462 -5.330 12.746 1.00 91.00 89 GLU A O 1
ATOM 679 N N . ARG A 1 90 ? -4.998 -3.884 11.126 1.00 85.44 90 ARG A N 1
ATOM 680 C CA . ARG A 1 90 ? -5.678 -2.916 12.005 1.00 85.44 90 ARG A CA 1
ATOM 681 C C . ARG A 1 90 ? -7.121 -3.310 12.346 1.00 85.44 90 ARG A C 1
ATOM 683 O O . ARG A 1 90 ? -7.782 -2.623 13.138 1.00 85.44 90 ARG A O 1
ATOM 690 N N . GLY A 1 91 ? -7.609 -4.420 11.795 1.00 87.50 91 GLY A N 1
ATOM 691 C CA . GLY A 1 91 ? -8.939 -4.978 12.028 1.00 87.50 91 GLY A CA 1
ATOM 692 C C . GLY A 1 91 ? -10.043 -4.378 11.158 1.00 87.50 91 GLY A C 1
ATOM 693 O O . GLY A 1 91 ? -11.207 -4.456 11.548 1.00 87.50 91 GLY A O 1
ATOM 694 N N . TYR A 1 92 ? -9.697 -3.749 10.033 1.00 86.75 92 TYR A N 1
ATOM 695 C CA . TYR A 1 92 ? -10.658 -3.349 9.001 1.00 86.75 92 TYR A CA 1
ATOM 696 C C . TYR A 1 92 ? -10.897 -4.514 8.032 1.00 86.75 92 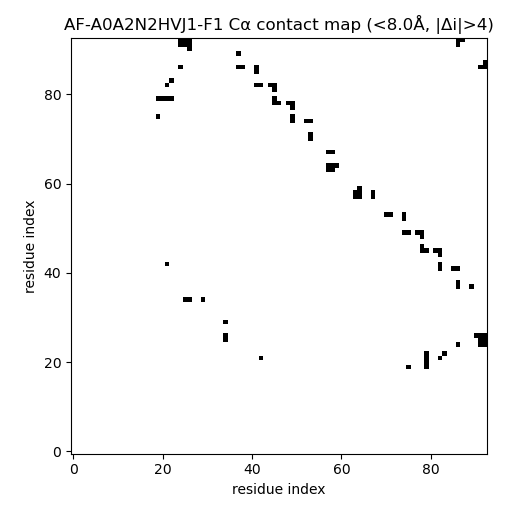TYR A C 1
ATOM 698 O O . TYR A 1 92 ? -10.039 -5.380 7.906 1.00 86.75 92 TYR A O 1
ATOM 706 N N . LYS A 1 93 ? -12.071 -4.560 7.403 1.00 82.12 93 LYS A N 1
ATOM 707 C CA . LYS A 1 93 ? -12.491 -5.590 6.444 1.00 82.12 93 LYS A CA 1
ATOM 708 C C . LYS A 1 93 ? -13.208 -4.960 5.252 1.00 82.12 93 LYS A C 1
ATOM 710 O O . LYS A 1 93 ? -13.676 -3.799 5.389 1.00 82.12 93 LYS A O 1
#

Nearest PDB structures (foldseek):
  3fav-assembly2_D  TM=5.212E-01  e=8.606E+00  Mycobacterium tuberculosis H37Rv
  8ka6-assembly1_A  TM=3.837E-01  e=9.797E+00  synthetic construct

Mean predicted aligned error: 11.04 Å

Sequence (93 aa):
MNKIGILIIMLLLTSCNSYMTYPVMVKDGASEQQRKTDALQCKMQAADFKSKMLGGSPSFGAVGMIRHKKEVNAATDAANEFYVECMNERGYK